Protein AF-A0A160VRX5-F1 (afdb_monomer_lite)

Organism: NCBI:txid54262

Foldseek 3Di:
DVLVVLVVVLVVLQVCLQPPQDPVSSLVSLLVSLVSVLVSCVVVVNNVVSVVSVVVSVVVSVVSVVVCVVPVDRDDDPCVVCVVCVVVVVVVVPDDDDPPVVVVVVLVVPPDDPDSVCCVCVPVVVVVVVVVVVVVVVVVVVVVVVVVVVPD

InterPro domains:
  IPR025383 MrpA C-terminal/MbhD [PF13244] (8-71)

Structure (mmCIF, N/CA/C/O backbone):
data_AF-A0A160VRX5-F1
#
_entry.id   AF-A0A160VRX5-F1
#
loop_
_atom_site.group_PDB
_atom_site.id
_atom_site.type_symbol
_atom_site.label_atom_id
_atom_site.label_alt_id
_atom_site.label_comp_id
_atom_site.label_asym_id
_atom_site.label_entity_id
_atom_site.label_seq_id
_atom_site.pdbx_PDB_ins_code
_atom_site.Cartn_x
_atom_site.Cartn_y
_atom_site.Cartn_z
_atom_site.occupancy
_atom_site.B_iso_or_equiv
_atom_site.auth_seq_id
_atom_site.auth_comp_id
_atom_site.auth_asym_id
_atom_site.auth_atom_id
_atom_site.pdbx_PDB_model_num
ATOM 1 N N . MET A 1 1 ? 20.242 -10.598 7.046 1.00 83.38 1 MET A N 1
ATOM 2 C CA . MET A 1 1 ? 20.110 -10.515 8.520 1.00 83.38 1 MET A CA 1
ATOM 3 C C . MET A 1 1 ? 19.277 -9.310 8.941 1.00 83.38 1 MET A C 1
ATOM 5 O O . MET A 1 1 ? 18.232 -9.527 9.536 1.00 83.38 1 MET A O 1
ATOM 9 N N . LEU A 1 2 ? 19.645 -8.076 8.562 1.00 91.00 2 LEU A N 1
ATOM 10 C CA . LEU A 1 2 ? 18.876 -6.869 8.918 1.00 91.00 2 LEU A CA 1
ATOM 11 C C . LEU A 1 2 ? 17.395 -6.918 8.489 1.00 91.00 2 LEU A C 1
ATOM 13 O O . LEU A 1 2 ? 16.525 -6.624 9.296 1.00 91.00 2 LEU A O 1
ATOM 17 N N . GLY A 1 3 ? 17.093 -7.369 7.265 1.00 92.25 3 GLY A N 1
ATOM 18 C CA . GLY A 1 3 ? 15.704 -7.464 6.784 1.00 92.25 3 GLY A CA 1
ATOM 19 C C . GLY A 1 3 ? 14.849 -8.467 7.558 1.00 92.25 3 GLY A C 1
ATOM 20 O O . GLY A 1 3 ? 13.684 -8.203 7.837 1.00 92.25 3 GLY A O 1
ATOM 21 N N . THR A 1 4 ? 15.439 -9.588 7.977 1.00 93.62 4 THR A N 1
ATOM 22 C CA . THR A 1 4 ? 14.767 -10.590 8.816 1.00 93.62 4 THR A CA 1
ATOM 23 C C . THR A 1 4 ? 14.473 -10.033 10.205 1.00 93.62 4 THR A C 1
ATOM 25 O O . THR A 1 4 ? 13.360 -10.178 10.695 1.00 93.62 4 THR A O 1
ATOM 28 N N . ILE A 1 5 ? 15.446 -9.343 10.811 1.00 95.00 5 ILE A N 1
ATOM 29 C CA . ILE A 1 5 ? 15.272 -8.679 12.111 1.00 95.00 5 ILE A CA 1
ATOM 30 C C . ILE A 1 5 ? 14.151 -7.643 12.016 1.00 95.00 5 ILE A C 1
ATOM 32 O O . ILE A 1 5 ? 13.233 -7.655 12.828 1.00 95.00 5 ILE A O 1
ATOM 36 N N . LEU A 1 6 ? 14.179 -6.797 10.986 1.00 95.56 6 LEU A N 1
ATOM 37 C CA . LEU A 1 6 ? 13.162 -5.775 10.770 1.00 95.56 6 LEU A CA 1
ATOM 38 C C . LEU A 1 6 ? 11.769 -6.382 10.552 1.00 95.56 6 LEU A C 1
ATOM 40 O O . LEU A 1 6 ? 10.792 -5.870 11.084 1.00 95.56 6 LEU A O 1
ATOM 44 N N . SER A 1 7 ? 11.680 -7.515 9.852 1.00 94.69 7 SER A N 1
ATOM 45 C CA . SER A 1 7 ? 10.419 -8.250 9.679 1.00 94.69 7 SER A CA 1
ATOM 46 C C . SER A 1 7 ? 9.866 -8.762 11.015 1.00 94.69 7 SER A C 1
ATOM 48 O O . SER A 1 7 ? 8.671 -8.639 11.270 1.00 94.69 7 SER A O 1
ATOM 50 N N . LEU A 1 8 ? 10.723 -9.285 11.899 1.00 96.00 8 LEU A N 1
ATOM 51 C CA . LEU A 1 8 ? 10.317 -9.700 13.248 1.00 96.00 8 LEU A CA 1
ATOM 52 C C . LEU A 1 8 ? 9.865 -8.507 14.101 1.00 96.00 8 LEU A C 1
ATOM 54 O O . LEU A 1 8 ? 8.873 -8.613 14.819 1.00 96.00 8 LEU A O 1
ATOM 58 N N . VAL A 1 9 ? 10.547 -7.362 13.987 1.00 96.69 9 VAL A N 1
ATOM 59 C CA . VAL A 1 9 ? 10.148 -6.112 14.654 1.00 96.69 9 VAL A CA 1
ATOM 60 C C . VAL A 1 9 ? 8.774 -5.649 14.168 1.00 96.69 9 VAL A C 1
ATOM 62 O O . VAL A 1 9 ? 7.927 -5.325 14.995 1.00 96.69 9 VAL A O 1
ATOM 65 N N . ILE A 1 10 ? 8.518 -5.675 12.855 1.00 97.44 10 ILE A N 1
ATOM 66 C CA . ILE A 1 10 ? 7.209 -5.337 12.273 1.00 97.44 10 ILE A CA 1
ATOM 67 C C . ILE A 1 10 ? 6.110 -6.233 12.852 1.00 97.44 10 ILE A C 1
ATOM 69 O O . ILE A 1 10 ? 5.075 -5.721 13.269 1.00 97.44 10 ILE A O 1
ATOM 73 N N . ILE A 1 11 ? 6.340 -7.549 12.931 1.00 95.75 11 ILE A N 1
ATOM 74 C CA . ILE A 1 11 ? 5.376 -8.492 13.520 1.00 95.75 11 ILE A CA 1
ATOM 75 C C . ILE A 1 11 ? 5.125 -8.155 14.996 1.00 95.75 11 ILE A C 1
ATOM 77 O O . ILE A 1 11 ? 3.974 -8.100 15.422 1.00 95.75 11 ILE A O 1
ATOM 81 N N . GLY A 1 12 ? 6.179 -7.886 15.771 1.00 96.56 12 GLY A N 1
ATOM 82 C CA . GLY A 1 12 ? 6.057 -7.501 17.179 1.00 96.56 12 GLY A CA 1
ATOM 83 C C . GLY A 1 12 ? 5.252 -6.214 17.375 1.00 96.56 12 GLY A C 1
ATOM 84 O O . GLY A 1 12 ? 4.325 -6.183 18.180 1.00 96.56 12 GLY A O 1
ATOM 85 N N . LEU A 1 13 ? 5.552 -5.171 16.598 1.00 97.31 13 LEU A N 1
ATOM 86 C CA . LEU A 1 13 ? 4.815 -3.908 16.635 1.00 97.31 13 LEU A CA 1
ATOM 87 C C . LEU A 1 13 ? 3.357 -4.090 16.194 1.00 97.31 13 LEU A C 1
ATOM 89 O O . LEU A 1 13 ? 2.465 -3.540 16.829 1.00 97.31 13 LEU A O 1
ATOM 93 N N . ALA A 1 14 ? 3.092 -4.901 15.167 1.00 95.12 14 ALA A N 1
ATOM 94 C CA . ALA A 1 14 ? 1.732 -5.201 14.720 1.00 95.12 14 ALA A CA 1
ATOM 95 C C . ALA A 1 14 ? 0.910 -5.921 15.804 1.00 95.12 14 ALA A C 1
ATOM 97 O O . ALA A 1 14 ? -0.264 -5.608 15.991 1.00 95.12 14 ALA A O 1
ATOM 98 N N . LEU A 1 15 ? 1.524 -6.833 16.567 1.00 93.00 15 LEU A N 1
ATOM 99 C CA . LEU A 1 15 ? 0.875 -7.447 17.729 1.00 93.00 15 LEU A CA 1
ATOM 100 C C . LEU A 1 15 ? 0.535 -6.401 18.794 1.00 93.00 15 LEU A C 1
ATOM 102 O O . LEU A 1 15 ? -0.568 -6.429 19.333 1.00 93.00 15 LEU A O 1
ATOM 106 N N . VAL A 1 16 ? 1.437 -5.453 19.065 1.00 94.06 16 VAL A N 1
ATOM 107 C CA . VAL A 1 16 ? 1.158 -4.347 19.994 1.00 94.06 16 VAL A CA 1
ATOM 108 C C . VAL A 1 16 ? -0.010 -3.497 19.490 1.00 94.06 16 VAL A C 1
ATOM 110 O O . VAL A 1 16 ? -0.923 -3.253 20.268 1.00 94.06 16 VAL A O 1
ATOM 113 N N . VAL A 1 17 ? -0.054 -3.127 18.203 1.00 93.38 17 VAL A N 1
ATOM 114 C CA . VAL A 1 17 ? -1.178 -2.368 17.610 1.00 93.38 17 VAL A CA 1
ATOM 115 C C . VAL A 1 17 ? -2.524 -3.055 17.855 1.00 93.38 17 VAL A C 1
ATOM 117 O O . VAL A 1 17 ? -3.505 -2.387 18.153 1.00 93.38 17 VAL A O 1
ATOM 120 N N . VAL A 1 18 ? -2.582 -4.384 17.738 1.00 89.12 18 VAL A N 1
ATOM 121 C CA . VAL A 1 18 ? -3.833 -5.146 17.892 1.00 89.12 18 VAL A CA 1
ATOM 122 C C . VAL A 1 18 ? -4.215 -5.361 19.359 1.00 89.12 18 VAL A C 1
ATOM 124 O O . VAL A 1 18 ? -5.398 -5.405 19.690 1.00 89.12 18 VAL A O 1
ATOM 127 N N . LEU A 1 19 ? -3.232 -5.547 20.242 1.00 88.56 19 LEU A N 1
ATOM 128 C CA . LEU A 1 19 ? -3.465 -5.895 21.647 1.00 88.56 19 LEU A CA 1
ATOM 129 C C . LEU A 1 19 ? -3.623 -4.671 22.556 1.00 88.56 19 LEU A C 1
ATOM 131 O O . LEU A 1 19 ? -4.155 -4.797 23.664 1.00 88.56 19 LEU A O 1
ATOM 135 N N . HIS A 1 20 ? -3.142 -3.504 22.129 1.00 89.31 20 HIS A N 1
ATOM 136 C CA . HIS A 1 20 ? -3.197 -2.295 22.935 1.00 89.31 20 HIS A CA 1
ATOM 137 C C . HIS A 1 20 ? -4.637 -1.767 23.026 1.00 89.31 20 HIS A C 1
ATOM 139 O O . HIS A 1 20 ? -5.374 -1.719 22.048 1.00 89.31 20 HIS A O 1
ATOM 145 N N . ARG A 1 21 ? -5.063 -1.387 24.236 1.00 84.62 21 ARG A N 1
ATOM 146 C CA . ARG A 1 21 ? -6.446 -0.935 24.493 1.00 84.62 21 ARG A CA 1
ATOM 147 C C . ARG A 1 21 ? -6.672 0.531 24.144 1.00 84.62 21 ARG A C 1
ATOM 149 O O . ARG A 1 21 ? -7.773 0.912 23.771 1.00 84.62 21 ARG A O 1
ATOM 156 N N . ASP A 1 22 ? -5.635 1.343 24.319 1.00 87.00 22 ASP A N 1
ATOM 157 C CA . ASP A 1 22 ? -5.647 2.756 23.947 1.00 87.00 22 ASP A CA 1
ATOM 158 C C . ASP A 1 22 ? -5.468 2.910 22.430 1.00 87.00 22 ASP A C 1
ATOM 160 O O . ASP A 1 22 ? -4.499 2.400 21.853 1.00 87.00 22 ASP A O 1
ATOM 164 N N . PHE A 1 23 ? -6.401 3.624 21.802 1.00 86.81 23 PHE A N 1
ATOM 165 C CA . PHE A 1 23 ? -6.389 3.912 20.375 1.00 86.81 23 PHE A CA 1
ATOM 166 C C . PHE A 1 23 ? -5.204 4.788 19.961 1.00 86.81 23 PHE A C 1
ATOM 168 O O . PHE A 1 23 ? -4.546 4.479 18.970 1.00 86.81 23 PHE A O 1
ATOM 175 N N . LEU A 1 24 ? -4.887 5.846 20.715 1.00 87.62 24 LEU A N 1
ATOM 176 C CA . LEU A 1 24 ? -3.793 6.759 20.373 1.00 87.62 24 LEU A CA 1
ATOM 177 C C . LEU A 1 24 ? -2.450 6.029 20.418 1.00 87.62 24 LEU A C 1
ATOM 179 O O . LEU A 1 24 ? -1.645 6.151 19.497 1.00 87.62 24 LEU A O 1
ATOM 183 N N . ALA A 1 25 ? -2.231 5.203 21.442 1.00 91.00 25 ALA A N 1
ATOM 184 C CA . ALA A 1 25 ? -1.035 4.367 21.527 1.00 91.00 25 ALA A CA 1
ATOM 185 C C . ALA A 1 25 ? -0.962 3.337 20.382 1.00 91.00 25 ALA A C 1
ATOM 187 O O . ALA A 1 25 ? 0.109 3.122 19.807 1.00 91.00 25 ALA A O 1
ATOM 188 N N . SER A 1 26 ? -2.099 2.740 20.006 1.00 92.62 26 SER A N 1
ATOM 189 C CA . SER A 1 26 ? -2.192 1.834 18.852 1.00 92.62 26 SER A CA 1
ATOM 190 C C . SER A 1 26 ? -1.847 2.554 17.548 1.00 92.62 26 SER A C 1
ATOM 192 O O . SER A 1 26 ? -1.096 2.026 16.731 1.00 92.62 26 SER A O 1
ATOM 194 N N . LEU A 1 27 ? -2.323 3.787 17.376 1.00 92.50 27 LEU A N 1
ATOM 195 C CA . LEU A 1 27 ? -2.075 4.608 16.197 1.00 92.50 27 LEU A CA 1
ATOM 196 C C . LEU A 1 27 ? -0.607 5.051 16.091 1.00 92.50 27 LEU A C 1
ATOM 198 O O . LEU A 1 27 ? -0.013 4.963 15.017 1.00 92.50 27 LEU A O 1
ATOM 202 N N . ILE A 1 28 ? 0.012 5.464 17.202 1.00 92.94 28 ILE A N 1
ATOM 203 C CA . ILE A 1 28 ? 1.449 5.786 17.247 1.00 92.94 28 ILE A CA 1
ATOM 204 C C . ILE A 1 28 ? 2.271 4.546 16.877 1.00 92.94 28 ILE A C 1
ATOM 206 O O . ILE A 1 28 ? 3.185 4.620 16.054 1.00 92.94 28 ILE A O 1
ATOM 210 N N . THR A 1 29 ? 1.913 3.387 17.433 1.00 95.94 29 THR A N 1
ATOM 211 C CA . THR A 1 29 ? 2.592 2.121 17.131 1.00 95.94 29 THR A CA 1
ATOM 212 C C . THR A 1 29 ? 2.383 1.714 15.669 1.00 95.94 29 THR A C 1
ATOM 214 O O . THR A 1 29 ? 3.321 1.244 15.028 1.00 95.94 29 THR A O 1
ATOM 217 N N . TYR A 1 30 ? 1.204 1.963 15.093 1.00 95.56 30 TYR A N 1
ATOM 218 C CA . TYR A 1 30 ? 0.938 1.757 13.668 1.00 95.56 30 TYR A CA 1
ATOM 219 C C . TYR A 1 30 ? 1.827 2.648 12.785 1.00 95.56 30 TYR A C 1
ATOM 221 O O . TYR A 1 30 ? 2.361 2.184 11.777 1.00 95.56 30 TYR A O 1
ATOM 229 N N . GLY A 1 31 ? 2.084 3.892 13.199 1.00 95.44 31 GLY A N 1
ATOM 230 C CA . GLY A 1 31 ? 3.079 4.754 12.558 1.00 95.44 31 GLY A CA 1
ATOM 231 C C . GLY A 1 31 ? 4.483 4.134 12.549 1.00 95.44 31 GLY A C 1
ATOM 232 O O . GLY A 1 31 ? 5.162 4.155 11.521 1.00 95.44 31 GLY A O 1
ATOM 233 N N . LEU A 1 32 ? 4.897 3.503 13.655 1.00 96.44 32 LEU A N 1
ATOM 234 C CA . LEU A 1 32 ? 6.172 2.777 13.734 1.00 96.44 32 LEU A CA 1
ATOM 235 C C . LEU A 1 32 ? 6.195 1.527 12.842 1.00 96.44 32 LEU A C 1
ATOM 237 O O . LEU A 1 32 ? 7.217 1.259 12.210 1.00 96.44 32 LEU A O 1
ATOM 241 N N . VAL A 1 33 ? 5.082 0.790 12.746 1.00 97.50 33 VAL A N 1
ATOM 242 C CA . VAL A 1 33 ? 4.927 -0.329 11.795 1.00 97.50 33 VAL A CA 1
ATOM 243 C C . VAL A 1 33 ? 5.134 0.163 10.363 1.00 97.50 33 VAL A C 1
ATOM 245 O O . VAL A 1 33 ? 5.917 -0.429 9.621 1.00 97.50 33 VAL A O 1
ATOM 248 N N . SER A 1 34 ? 4.479 1.266 9.989 1.00 96.69 34 SER A N 1
ATOM 249 C CA . SER A 1 34 ? 4.600 1.870 8.659 1.00 96.69 34 SER A CA 1
ATOM 250 C C . SER A 1 34 ? 6.041 2.297 8.362 1.00 96.69 34 SER A C 1
ATOM 252 O O . SER A 1 34 ? 6.595 1.938 7.322 1.00 96.69 34 SER A O 1
ATOM 254 N N . LEU A 1 35 ? 6.706 2.966 9.312 1.00 96.06 35 LEU A N 1
ATOM 255 C CA . LEU A 1 35 ? 8.112 3.358 9.181 1.00 96.06 35 LEU A CA 1
ATOM 256 C C . LEU A 1 35 ? 9.036 2.146 8.999 1.00 96.06 35 LEU A C 1
ATOM 258 O O . LEU A 1 35 ? 9.881 2.134 8.103 1.00 96.06 35 LEU A O 1
ATOM 262 N N . ALA A 1 36 ? 8.870 1.111 9.823 1.00 97.06 36 ALA A N 1
ATOM 263 C CA . ALA A 1 36 ? 9.655 -0.113 9.718 1.00 97.06 36 ALA A CA 1
ATOM 264 C C . ALA A 1 36 ? 9.420 -0.821 8.371 1.00 97.06 36 ALA A C 1
ATOM 266 O O . ALA A 1 36 ? 10.367 -1.322 7.763 1.00 97.06 36 ALA A O 1
ATOM 267 N N . PHE A 1 37 ? 8.187 -0.810 7.863 1.00 97.31 37 PHE A N 1
ATOM 268 C CA . PHE A 1 37 ? 7.857 -1.339 6.542 1.00 97.31 37 PHE A CA 1
ATOM 269 C C . PHE A 1 37 ? 8.536 -0.554 5.408 1.00 97.31 37 PHE A C 1
ATOM 271 O O . PHE A 1 37 ? 9.113 -1.160 4.508 1.00 97.31 37 PHE A O 1
ATOM 278 N N . ILE A 1 38 ? 8.569 0.779 5.480 1.00 97.81 38 ILE A N 1
ATOM 279 C CA . ILE A 1 38 ? 9.292 1.629 4.517 1.00 97.81 38 ILE A CA 1
ATOM 280 C C . ILE A 1 38 ? 10.790 1.296 4.512 1.00 97.81 38 ILE A C 1
ATOM 282 O O . ILE A 1 38 ? 11.383 1.116 3.447 1.00 97.81 38 ILE A O 1
ATOM 286 N N . LEU A 1 39 ? 11.405 1.148 5.690 1.00 97.31 39 LEU A N 1
ATOM 287 C CA . LEU A 1 39 ? 12.810 0.744 5.805 1.00 97.31 39 LEU A CA 1
ATOM 288 C C . LEU A 1 39 ? 13.061 -0.646 5.199 1.00 97.31 39 LEU A C 1
ATOM 290 O O . LEU A 1 39 ? 14.092 -0.864 4.560 1.00 97.31 39 LEU A O 1
ATOM 294 N N . LEU A 1 40 ? 12.112 -1.576 5.351 1.00 97.50 40 LEU A N 1
ATOM 295 C CA . LEU A 1 40 ? 12.189 -2.900 4.739 1.00 97.50 40 LEU A CA 1
ATOM 296 C C . LEU A 1 40 ? 12.142 -2.804 3.208 1.00 97.50 40 LEU A C 1
ATOM 298 O O . LEU A 1 40 ? 12.958 -3.437 2.543 1.00 97.50 40 LEU A O 1
ATOM 302 N N . LEU A 1 41 ? 11.252 -1.982 2.646 1.00 97.44 41 LEU A N 1
ATOM 303 C CA . LEU A 1 41 ? 11.160 -1.759 1.199 1.00 97.44 41 LEU A CA 1
ATOM 304 C C . LEU A 1 41 ? 12.447 -1.157 0.620 1.00 97.44 41 LEU A C 1
ATOM 306 O O . LEU A 1 41 ? 12.921 -1.603 -0.427 1.00 97.44 41 LEU A O 1
ATOM 310 N N . LEU A 1 42 ? 13.058 -0.197 1.318 1.00 96.88 42 LEU A N 1
ATOM 311 C CA . LEU A 1 42 ? 14.347 0.369 0.914 1.00 96.88 42 LEU A CA 1
ATOM 312 C C . LEU A 1 42 ? 15.461 -0.684 0.942 1.00 96.88 42 LEU A C 1
ATOM 314 O O . LEU A 1 42 ? 16.263 -0.756 0.009 1.00 96.88 42 LEU A O 1
ATOM 318 N N . LEU A 1 43 ? 15.478 -1.556 1.955 1.00 97.00 43 LEU A N 1
ATOM 319 C CA . LEU A 1 43 ? 16.428 -2.668 2.021 1.00 97.00 43 LEU A CA 1
ATOM 320 C C . LEU A 1 43 ? 16.220 -3.682 0.883 1.00 97.00 43 LEU A C 1
ATOM 322 O O . LEU A 1 43 ? 17.185 -4.253 0.376 1.00 97.00 43 LEU A O 1
ATOM 326 N N . LEU A 1 44 ? 14.970 -3.872 0.455 1.00 95.75 44 LEU A N 1
ATOM 327 C CA . LEU A 1 44 ? 14.593 -4.695 -0.696 1.00 95.75 44 LEU A CA 1
ATOM 328 C C . LEU A 1 44 ? 14.826 -4.000 -2.049 1.00 95.75 44 LEU A C 1
ATOM 330 O O . LEU A 1 44 ? 14.493 -4.574 -3.083 1.00 95.75 44 LEU A O 1
ATOM 334 N N . LYS A 1 45 ? 15.431 -2.802 -2.065 1.00 95.69 45 LYS A N 1
ATOM 335 C CA . LYS A 1 45 ? 15.692 -2.001 -3.274 1.00 95.69 45 LYS A CA 1
ATOM 336 C C . LYS A 1 45 ? 14.417 -1.632 -4.043 1.00 95.69 45 LYS A C 1
ATOM 338 O O . LYS A 1 45 ? 14.434 -1.561 -5.268 1.00 95.69 45 LYS A O 1
ATOM 343 N N . ALA A 1 46 ? 13.330 -1.358 -3.324 1.00 96.62 46 ALA A N 1
ATOM 344 C CA . ALA A 1 46 ? 12.054 -0.917 -3.885 1.00 96.62 46 ALA A CA 1
ATOM 345 C C . ALA A 1 46 ? 11.740 0.548 -3.498 1.00 96.62 46 ALA A C 1
ATOM 347 O O . ALA A 1 46 ? 10.810 0.791 -2.726 1.00 96.62 46 ALA A O 1
ATOM 348 N N . PRO A 1 47 ? 12.510 1.542 -3.992 1.00 96.75 47 PRO A N 1
ATOM 349 C CA . PRO A 1 47 ? 12.366 2.942 -3.582 1.00 96.75 47 PRO A CA 1
ATOM 350 C C . PRO A 1 47 ? 11.040 3.577 -4.023 1.00 96.75 47 PRO A C 1
ATOM 352 O O . PRO A 1 47 ? 10.444 4.315 -3.243 1.00 96.75 47 PRO A O 1
ATOM 355 N N . ASP A 1 48 ? 10.542 3.263 -5.223 1.00 96.62 48 ASP A N 1
ATOM 356 C CA . ASP A 1 48 ? 9.268 3.807 -5.718 1.00 96.62 48 ASP A CA 1
ATOM 357 C C . ASP A 1 48 ? 8.087 3.332 -4.853 1.00 96.62 48 ASP A C 1
ATOM 359 O O . ASP A 1 48 ? 7.225 4.116 -4.451 1.00 96.62 48 ASP A O 1
ATOM 363 N N . VAL A 1 49 ? 8.101 2.048 -4.476 1.00 96.62 49 VAL A N 1
ATOM 364 C CA . VAL A 1 49 ? 7.104 1.465 -3.567 1.00 96.62 49 VAL A CA 1
ATOM 365 C C . VAL A 1 49 ? 7.232 2.081 -2.173 1.00 96.62 49 VAL A C 1
ATOM 367 O O . VAL A 1 49 ? 6.222 2.441 -1.573 1.00 96.62 49 VAL A O 1
ATOM 370 N N . ALA A 1 50 ? 8.453 2.285 -1.671 1.00 97.94 50 ALA A N 1
ATOM 371 C CA . ALA A 1 50 ? 8.680 2.943 -0.386 1.00 97.94 50 ALA A CA 1
ATOM 372 C C . ALA A 1 50 ? 8.115 4.375 -0.352 1.00 97.94 50 ALA A C 1
ATOM 374 O O . ALA A 1 50 ? 7.460 4.747 0.621 1.00 97.94 50 ALA A O 1
ATOM 375 N N . LEU A 1 51 ? 8.299 5.155 -1.425 1.00 96.50 51 LEU A N 1
ATOM 376 C CA . LEU A 1 51 ? 7.750 6.509 -1.534 1.00 96.50 51 LEU A CA 1
ATOM 377 C C . LEU A 1 51 ? 6.215 6.502 -1.492 1.00 96.50 51 LEU A C 1
ATOM 379 O O . LEU A 1 51 ? 5.618 7.273 -0.741 1.00 96.50 51 LEU A O 1
ATOM 383 N N . SER A 1 52 ? 5.573 5.597 -2.238 1.00 95.19 52 SER A N 1
ATOM 384 C CA . SER A 1 52 ? 4.112 5.449 -2.183 1.00 95.19 52 SER A CA 1
ATOM 385 C C . SER A 1 52 ? 3.617 5.025 -0.793 1.00 95.19 52 SER A C 1
ATOM 387 O O . SER A 1 52 ? 2.625 5.568 -0.307 1.00 95.19 52 SER A O 1
ATOM 389 N N . ALA A 1 53 ? 4.337 4.130 -0.105 1.00 96.88 53 ALA A N 1
ATOM 390 C CA . ALA A 1 53 ? 3.983 3.667 1.235 1.00 96.88 53 ALA A CA 1
ATOM 391 C C . ALA A 1 53 ? 4.045 4.796 2.279 1.00 96.88 53 ALA A C 1
ATOM 393 O O . ALA A 1 53 ? 3.189 4.847 3.160 1.00 96.88 53 ALA A O 1
ATOM 394 N N . ILE A 1 54 ? 4.994 5.734 2.150 1.00 97.19 54 ILE A N 1
ATOM 395 C CA . ILE A 1 54 ? 5.053 6.946 2.987 1.00 97.19 54 ILE A CA 1
ATOM 396 C C . ILE A 1 54 ? 3.769 7.768 2.833 1.00 97.19 54 ILE A C 1
ATOM 398 O O . ILE A 1 54 ? 3.129 8.109 3.828 1.00 97.19 54 ILE A O 1
ATOM 402 N N . VAL A 1 55 ? 3.375 8.065 1.590 1.00 96.00 55 VAL A N 1
ATOM 403 C CA . VAL A 1 55 ? 2.198 8.900 1.302 1.00 96.00 55 VAL A CA 1
ATOM 404 C C . VAL A 1 55 ? 0.914 8.221 1.780 1.00 96.00 55 VAL A C 1
ATOM 406 O O . VAL A 1 55 ? 0.117 8.835 2.491 1.00 96.00 55 VAL A O 1
ATOM 409 N N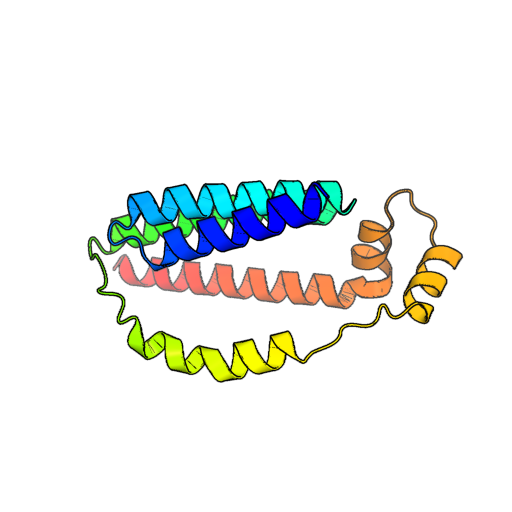 . VAL A 1 56 ? 0.731 6.941 1.443 1.00 94.62 56 VAL A N 1
ATOM 410 C CA . VAL A 1 56 ? -0.448 6.164 1.854 1.00 94.62 56 VAL A CA 1
ATOM 411 C C . VAL A 1 56 ? -0.506 6.027 3.374 1.00 94.62 56 VAL A C 1
ATOM 413 O O . VAL A 1 56 ? -1.563 6.236 3.965 1.00 94.62 56 VAL A O 1
ATOM 416 N N . GLY A 1 57 ? 0.622 5.738 4.026 1.00 94.25 57 GLY A N 1
ATOM 417 C CA . GLY A 1 57 ? 0.701 5.623 5.480 1.00 94.25 57 GLY A CA 1
ATOM 418 C C . GLY A 1 57 ? 0.291 6.912 6.194 1.00 94.25 57 GLY A C 1
ATOM 419 O O . GLY A 1 57 ? -0.490 6.859 7.147 1.00 94.25 57 GLY A O 1
ATOM 420 N N . ALA A 1 58 ? 0.753 8.069 5.709 1.00 93.44 58 ALA A N 1
ATOM 421 C CA . ALA A 1 58 ? 0.372 9.370 6.256 1.00 93.44 58 ALA A CA 1
ATOM 422 C C . ALA A 1 58 ? -1.126 9.663 6.063 1.00 93.44 58 ALA A C 1
ATOM 424 O O . ALA A 1 58 ? -1.795 10.073 7.012 1.00 93.44 58 ALA A O 1
ATOM 425 N N . LEU A 1 59 ? -1.669 9.393 4.870 1.00 93.94 59 LEU A N 1
ATOM 426 C CA . LEU A 1 59 ? -3.085 9.606 4.559 1.00 93.94 59 LEU A CA 1
ATOM 427 C C . LEU A 1 59 ? -3.999 8.728 5.422 1.00 93.94 59 LEU A C 1
ATOM 429 O O . LEU A 1 59 ? -4.960 9.224 6.006 1.00 93.94 59 LEU A O 1
ATOM 433 N N . VAL A 1 60 ? -3.680 7.437 5.546 1.00 93.88 60 VAL A N 1
ATOM 434 C CA . VAL A 1 60 ? -4.449 6.489 6.367 1.00 93.88 60 VAL A CA 1
ATOM 435 C C . VAL A 1 60 ? -4.388 6.870 7.846 1.00 93.88 60 VAL A C 1
ATOM 437 O O . VAL A 1 60 ? -5.413 6.861 8.521 1.00 93.88 60 VAL A O 1
ATOM 440 N N . THR A 1 61 ? -3.215 7.263 8.347 1.00 93.12 61 THR A N 1
ATOM 441 C CA . THR A 1 61 ? -3.066 7.723 9.737 1.00 93.12 61 THR A CA 1
ATOM 442 C C . THR A 1 61 ? -3.908 8.973 9.993 1.00 93.12 61 THR A C 1
ATOM 444 O O . THR A 1 61 ? -4.643 9.019 10.974 1.00 93.12 61 THR A O 1
ATOM 447 N N . GLY A 1 62 ? -3.873 9.957 9.088 1.00 92.50 62 GLY A N 1
ATOM 448 C CA . GLY A 1 62 ? -4.711 11.155 9.185 1.00 92.50 62 GLY A CA 1
ATOM 449 C C . GLY A 1 62 ? -6.209 10.840 9.153 1.00 92.50 62 GLY A C 1
ATOM 450 O O . GLY A 1 62 ? -6.970 11.402 9.939 1.00 92.50 62 GLY A O 1
ATOM 451 N N . LEU A 1 63 ? -6.632 9.892 8.309 1.00 91.19 63 LEU A N 1
ATOM 452 C CA . LEU A 1 63 ? -8.022 9.437 8.255 1.00 91.19 63 LEU A CA 1
ATOM 453 C C . LEU A 1 63 ? -8.456 8.767 9.565 1.00 91.19 63 LEU A C 1
ATOM 455 O O . LEU A 1 63 ? -9.569 9.004 10.028 1.00 91.19 63 LEU A O 1
ATOM 459 N N . PHE A 1 64 ? -7.583 7.970 10.186 1.00 90.25 64 PHE A N 1
ATOM 460 C CA . PHE A 1 64 ? -7.855 7.367 11.491 1.00 90.25 64 PHE A CA 1
ATOM 461 C C . PHE A 1 64 ? -7.991 8.410 12.602 1.00 90.25 64 PHE A C 1
ATOM 463 O O . PHE A 1 64 ? -8.897 8.282 13.421 1.00 90.25 64 PHE A O 1
ATOM 470 N N . ILE A 1 65 ? -7.150 9.451 12.613 1.00 90.50 65 ILE A N 1
ATOM 471 C CA . ILE A 1 65 ? -7.282 10.573 13.561 1.00 90.50 65 ILE A CA 1
ATOM 472 C C . ILE A 1 65 ? -8.631 11.261 13.362 1.00 90.50 65 ILE A C 1
ATOM 474 O O . ILE A 1 65 ? -9.393 11.399 14.313 1.00 90.50 65 ILE A O 1
ATOM 478 N N . PHE A 1 66 ? -8.956 11.622 12.118 1.00 88.56 66 PHE A N 1
ATOM 479 C CA . PHE A 1 66 ? -10.220 12.273 11.782 1.00 88.56 66 PHE A CA 1
ATOM 480 C C . PHE A 1 66 ? -11.437 11.436 12.207 1.00 88.56 66 PHE A C 1
ATOM 482 O O . PHE A 1 66 ? -12.378 11.958 12.806 1.00 88.56 66 PHE A O 1
ATOM 489 N N . ALA A 1 67 ? -11.422 10.131 11.928 1.00 87.25 67 ALA A N 1
ATOM 490 C CA . ALA A 1 67 ? -12.502 9.225 12.307 1.00 87.25 67 ALA A CA 1
ATOM 491 C C . ALA A 1 67 ? -12.624 9.074 13.831 1.00 87.25 67 ALA A C 1
ATOM 493 O O . ALA A 1 67 ? -13.736 9.044 14.361 1.00 87.25 67 ALA A O 1
ATOM 494 N N . TYR A 1 68 ? -11.496 9.008 14.541 1.00 86.50 68 TYR A N 1
ATOM 495 C CA . TYR A 1 68 ? -11.474 8.923 15.998 1.00 86.50 68 TYR A CA 1
ATOM 496 C C . TYR A 1 68 ? -12.027 10.191 16.653 1.00 86.50 68 TYR A C 1
ATOM 498 O O . TYR A 1 68 ? -12.901 10.097 17.511 1.00 86.50 68 TYR A O 1
ATOM 506 N N . GLU A 1 69 ? -11.599 11.372 16.201 1.00 87.00 69 GLU A N 1
ATOM 507 C CA . GLU A 1 69 ? -12.142 12.651 16.680 1.00 87.00 69 GLU A CA 1
ATOM 508 C C . GLU A 1 69 ? -13.639 12.794 16.380 1.00 87.00 69 GLU A C 1
ATOM 510 O O . GLU A 1 69 ? -14.383 13.327 17.199 1.00 87.00 69 GLU A O 1
ATOM 515 N N . SER A 1 70 ? -14.095 12.286 15.231 1.00 85.00 70 SER A N 1
ATOM 516 C CA . SER A 1 70 ? -15.502 12.381 14.818 1.00 85.00 70 SER A CA 1
ATOM 517 C C . SER A 1 70 ? -16.433 11.432 15.578 1.00 85.00 70 SER A C 1
ATOM 519 O O . SER A 1 70 ? -17.628 11.701 15.668 1.00 85.00 70 SER A O 1
ATOM 521 N N . THR A 1 71 ? -15.922 10.308 16.090 1.00 84.06 71 THR A N 1
ATOM 522 C CA . THR A 1 71 ? -16.737 9.288 16.774 1.00 84.06 71 THR A CA 1
ATOM 523 C C . THR A 1 71 ? -16.632 9.375 18.290 1.00 84.06 71 THR A C 1
ATOM 525 O O . THR A 1 71 ? -17.615 9.110 18.974 1.00 84.06 71 THR A O 1
ATOM 528 N N . GLY A 1 72 ? -15.465 9.735 18.836 1.00 71.69 72 GLY A N 1
ATOM 529 C CA . GLY A 1 72 ? -15.225 9.798 20.282 1.00 71.69 72 GLY A CA 1
ATOM 530 C C . GLY A 1 72 ? -15.375 8.456 21.014 1.00 71.69 72 GLY A C 1
ATOM 531 O O . GLY A 1 72 ? -15.291 8.414 22.242 1.00 71.69 72 GLY A O 1
ATOM 532 N N . GLU A 1 73 ? -15.591 7.355 20.290 1.00 65.88 73 GLU A N 1
ATOM 533 C CA . GLU A 1 73 ? -15.838 6.034 20.855 1.00 65.88 73 GLU A CA 1
ATOM 534 C C . GLU A 1 73 ? -14.590 5.153 20.773 1.00 65.88 73 GLU A C 1
ATOM 536 O O . GLU A 1 73 ? -14.012 4.921 19.710 1.00 65.88 73 GLU A O 1
ATOM 541 N N . SER A 1 74 ? -14.207 4.580 21.914 1.00 63.97 74 SER A N 1
ATOM 542 C CA . SER A 1 74 ? -13.271 3.458 21.952 1.00 63.97 74 SER A CA 1
ATOM 543 C C . SER A 1 74 ? -14.049 2.166 21.709 1.00 63.97 74 SER A C 1
ATOM 545 O O . SER A 1 74 ? -14.614 1.559 22.621 1.00 63.97 74 SER A O 1
ATOM 547 N N . GLY A 1 75 ? -14.125 1.750 20.444 1.00 64.38 75 GLY A N 1
ATOM 548 C CA . GLY A 1 75 ? -14.721 0.466 20.087 1.00 64.38 75 GLY A CA 1
ATOM 549 C C . GLY A 1 75 ? -14.057 -0.676 20.865 1.00 64.38 75 GLY A C 1
ATOM 550 O O . GLY A 1 75 ? -12.832 -0.800 20.893 1.00 64.38 75 GLY A O 1
ATOM 551 N N . LYS A 1 76 ? -14.853 -1.534 21.512 1.00 68.94 76 LYS A N 1
ATOM 552 C CA . LYS A 1 76 ? -14.330 -2.746 22.157 1.00 68.94 76 LYS A CA 1
ATOM 553 C C . LYS A 1 76 ? -13.967 -3.765 21.077 1.00 68.94 76 LYS A C 1
ATOM 555 O O . LYS A 1 76 ? -14.846 -4.316 20.421 1.00 68.94 76 LYS A O 1
ATOM 560 N N . VAL A 1 77 ? -12.674 -4.034 20.907 1.00 70.62 77 VAL A N 1
ATOM 561 C CA . VAL A 1 77 ? -12.194 -5.072 19.986 1.00 70.62 77 VAL A CA 1
ATOM 562 C C . VAL A 1 77 ? -12.460 -6.451 20.595 1.00 70.62 77 VAL A C 1
ATOM 564 O O . VAL A 1 77 ? -11.834 -6.855 21.575 1.00 70.62 77 VAL A O 1
ATOM 567 N N . GLU A 1 78 ? -13.393 -7.200 20.014 1.00 81.56 78 GLU A N 1
ATOM 568 C CA . GLU A 1 78 ? -13.640 -8.595 20.386 1.00 81.56 78 GLU A CA 1
ATOM 569 C C . GLU A 1 78 ? -12.603 -9.517 19.730 1.00 81.56 78 GLU A C 1
ATOM 571 O O . GLU A 1 78 ? -12.808 -10.034 18.631 1.00 81.56 78 GLU A O 1
ATOM 576 N N . LEU A 1 79 ? -11.486 -9.750 20.424 1.00 78.62 79 LEU A N 1
ATOM 577 C CA . LEU A 1 79 ? -10.345 -10.523 19.914 1.00 78.62 79 LEU A CA 1
ATOM 578 C C . LEU A 1 79 ? -10.720 -11.917 19.374 1.00 78.62 79 LEU A C 1
ATOM 580 O O . LEU A 1 79 ? -10.120 -12.386 18.409 1.00 78.62 79 LEU A O 1
ATOM 584 N N . TRP A 1 80 ? -11.736 -12.569 19.955 1.00 84.81 80 TRP A N 1
ATOM 585 C CA . TRP A 1 80 ? -12.212 -13.887 19.512 1.00 84.81 80 TRP A CA 1
ATOM 586 C C . TRP A 1 80 ? -12.717 -13.883 18.060 1.00 84.81 80 TRP A C 1
ATOM 588 O O . TRP A 1 80 ? -12.521 -14.863 17.343 1.00 84.81 80 TRP A O 1
ATOM 598 N N . LYS A 1 81 ? -13.280 -12.765 17.571 1.00 86.50 81 LYS A N 1
ATOM 599 C CA . LYS A 1 81 ? -13.672 -12.622 16.155 1.00 86.50 81 LYS A CA 1
ATOM 600 C C . LYS A 1 81 ? -12.464 -12.703 15.209 1.00 86.50 81 LYS A C 1
ATOM 602 O O . LYS A 1 81 ? -12.629 -13.049 14.044 1.00 86.50 81 LYS A O 1
ATOM 607 N N . GLY A 1 82 ? -11.244 -12.489 15.706 1.00 82.88 82 GLY A N 1
ATOM 608 C CA . GLY A 1 82 ? -10.008 -12.702 14.950 1.00 82.88 82 GLY A CA 1
ATOM 609 C C . GLY A 1 82 ? -9.803 -14.148 14.480 1.00 82.88 82 GLY A C 1
ATOM 610 O O . GLY A 1 82 ? -9.070 -14.375 13.521 1.00 82.88 82 GLY A O 1
ATOM 611 N N . ILE A 1 83 ? -10.494 -15.129 15.075 1.00 88.38 83 ILE A N 1
ATOM 612 C CA . ILE A 1 83 ? -10.426 -16.539 14.655 1.00 88.38 83 ILE A CA 1
ATOM 613 C C . ILE A 1 83 ? -10.885 -16.739 13.209 1.00 88.38 83 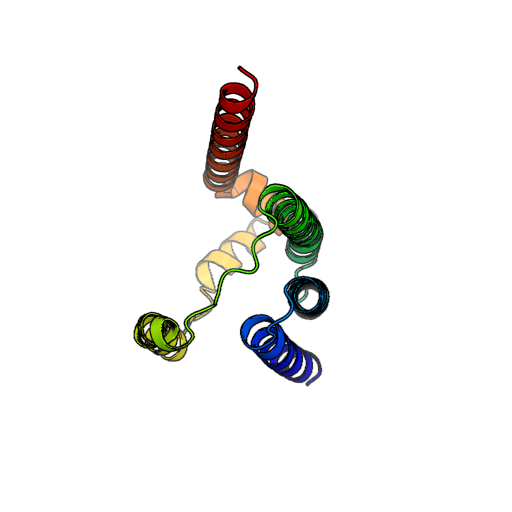ILE A C 1
ATOM 615 O O . ILE A 1 83 ? -10.348 -17.603 12.515 1.00 88.38 83 ILE A O 1
ATOM 619 N N . PHE A 1 84 ? -11.793 -15.897 12.707 1.00 89.94 84 PHE A N 1
ATOM 620 C CA . PHE A 1 84 ? -12.222 -15.938 11.306 1.00 89.94 84 PHE A CA 1
ATOM 621 C C . PHE A 1 84 ? -11.092 -15.622 10.312 1.00 89.94 84 PHE A C 1
ATOM 623 O O . PHE A 1 84 ? -11.204 -15.970 9.139 1.00 89.94 84 PHE A O 1
ATOM 630 N N . LEU A 1 85 ? -9.983 -15.026 10.766 1.00 88.50 85 LEU A N 1
ATOM 631 C CA . LEU A 1 85 ? -8.801 -14.767 9.940 1.00 88.50 85 LEU A CA 1
ATOM 632 C C . LEU A 1 85 ? -7.814 -15.946 9.913 1.00 88.50 85 LEU A C 1
ATOM 634 O O . LEU A 1 85 ? -6.933 -15.971 9.055 1.00 88.50 85 LEU A O 1
ATOM 638 N N . LEU A 1 86 ? -7.951 -16.947 10.795 1.00 90.69 86 LEU A N 1
ATOM 639 C CA . LEU A 1 86 ? -7.036 -18.097 10.844 1.00 90.69 86 LEU A CA 1
ATOM 640 C C . LEU A 1 86 ? -7.006 -18.925 9.547 1.00 90.69 86 LEU A C 1
ATOM 642 O O . LEU A 1 86 ? -5.905 -19.297 9.137 1.00 90.69 86 LEU A O 1
ATOM 646 N N . PRO A 1 87 ? -8.133 -19.194 8.851 1.00 92.56 87 PRO A N 1
ATOM 647 C CA . PRO A 1 87 ? -8.098 -19.879 7.559 1.00 92.56 87 PRO A CA 1
ATOM 648 C C . PRO A 1 87 ? -7.320 -19.090 6.502 1.00 92.56 87 PRO A C 1
ATOM 650 O O . PRO A 1 87 ? -6.545 -19.669 5.742 1.00 92.56 87 PRO A O 1
ATOM 653 N N . LEU A 1 88 ? -7.485 -17.764 6.489 1.00 91.25 88 LEU A N 1
ATOM 654 C CA . LEU A 1 88 ? -6.769 -16.880 5.574 1.00 91.25 88 LEU A CA 1
ATOM 655 C C . LEU A 1 88 ? -5.267 -16.862 5.889 1.00 91.25 88 LEU A C 1
ATOM 657 O O . LEU A 1 88 ? -4.448 -17.005 4.985 1.00 91.25 88 LEU A O 1
ATOM 661 N N . LEU A 1 89 ? -4.895 -16.769 7.169 1.00 89.81 89 LEU A N 1
ATOM 662 C CA . LEU A 1 89 ? -3.502 -16.874 7.606 1.00 89.81 89 LEU A CA 1
ATOM 663 C C . LEU A 1 89 ? -2.892 -18.228 7.212 1.00 89.81 89 LEU A C 1
ATOM 665 O O . LEU A 1 89 ? -1.788 -18.275 6.676 1.00 89.81 89 LEU A O 1
ATOM 669 N N . ALA A 1 90 ? -3.615 -19.330 7.425 1.00 92.50 90 ALA A N 1
ATOM 670 C CA . ALA A 1 90 ? -3.166 -20.665 7.042 1.00 92.50 90 ALA A CA 1
ATOM 671 C C . ALA A 1 90 ? -2.975 -20.802 5.523 1.00 92.50 90 ALA A C 1
ATOM 673 O O . ALA A 1 90 ? -2.022 -21.451 5.086 1.00 92.50 90 ALA A O 1
ATOM 674 N N . LEU A 1 91 ? -3.843 -20.172 4.721 1.00 92.69 91 LEU A N 1
ATOM 675 C CA . LEU A 1 91 ? -3.684 -20.093 3.270 1.00 92.69 91 LEU A CA 1
ATOM 676 C C . LEU A 1 91 ? -2.399 -19.341 2.905 1.00 92.69 91 LEU A C 1
ATOM 678 O O . LEU A 1 91 ? -1.592 -19.870 2.145 1.00 92.69 91 LEU A O 1
ATOM 682 N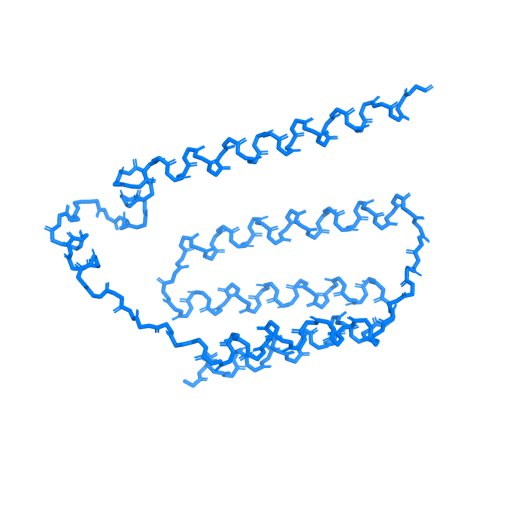 N . PHE A 1 92 ? -2.170 -18.162 3.488 1.00 89.25 92 PHE A N 1
ATOM 683 C CA . PHE A 1 92 ? -0.961 -17.372 3.239 1.00 89.25 92 PHE A CA 1
ATOM 684 C C . PHE A 1 92 ? 0.323 -18.114 3.620 1.00 89.25 92 PHE A C 1
ATOM 686 O O . PHE A 1 92 ? 1.278 -18.097 2.852 1.00 89.25 92 PHE A O 1
ATOM 693 N N . LEU A 1 93 ? 0.341 -18.819 4.755 1.00 90.06 93 LEU A N 1
ATOM 694 C CA . LEU A 1 93 ? 1.507 -19.597 5.194 1.00 90.06 93 LEU A CA 1
ATOM 695 C C . LEU A 1 93 ? 1.825 -20.785 4.270 1.00 90.06 93 LEU A C 1
ATOM 697 O O . LEU A 1 93 ? 2.966 -21.240 4.222 1.00 90.06 93 LEU A O 1
ATOM 701 N N . ARG A 1 94 ? 0.827 -21.304 3.545 1.00 91.69 94 ARG A N 1
ATOM 702 C CA . ARG A 1 94 ? 1.004 -22.384 2.560 1.00 91.69 94 ARG A CA 1
ATOM 703 C C . ARG A 1 94 ? 1.298 -21.866 1.158 1.00 91.69 94 ARG A C 1
ATOM 705 O O . ARG A 1 94 ? 1.852 -22.608 0.346 1.00 91.69 94 ARG A O 1
ATOM 712 N N . TYR A 1 95 ? 0.909 -20.630 0.862 1.00 90.56 95 TYR A N 1
ATOM 713 C CA . TYR A 1 95 ? 1.061 -20.049 -0.459 1.00 90.56 95 TYR A CA 1
ATOM 714 C C . TYR A 1 95 ? 2.529 -19.718 -0.725 1.00 90.56 95 TYR A C 1
ATOM 716 O O . TYR A 1 95 ? 3.108 -18.808 -0.134 1.00 90.56 95 TYR A O 1
ATOM 724 N N . LYS A 1 96 ? 3.147 -20.477 -1.631 1.00 86.81 96 LYS A N 1
ATOM 725 C CA . LYS A 1 96 ? 4.504 -20.208 -2.101 1.00 86.81 96 LYS A CA 1
ATOM 726 C C . LYS A 1 96 ? 4.430 -19.314 -3.328 1.00 86.81 96 LYS A C 1
ATOM 728 O O . LYS A 1 96 ? 3.869 -19.701 -4.349 1.00 86.81 96 LYS A O 1
ATOM 733 N N . VAL A 1 97 ? 5.011 -18.126 -3.222 1.00 83.56 97 VAL A N 1
ATOM 734 C CA . VAL A 1 97 ? 5.194 -17.234 -4.366 1.00 83.56 97 VAL A CA 1
ATOM 735 C C . VAL A 1 97 ? 6.539 -17.551 -4.998 1.00 83.56 97 VAL A C 1
ATOM 737 O O . VAL A 1 97 ? 7.584 -17.279 -4.411 1.00 83.56 97 VAL A O 1
ATOM 740 N N . GLU A 1 98 ? 6.513 -18.116 -6.199 1.00 83.75 98 GLU A N 1
ATOM 741 C CA . GLU A 1 98 ? 7.713 -18.255 -7.018 1.00 83.75 98 GLU A CA 1
ATOM 742 C C . GLU A 1 98 ? 7.860 -17.028 -7.929 1.00 83.75 98 GLU A C 1
ATOM 744 O O . GLU A 1 98 ? 6.894 -16.638 -8.598 1.00 83.75 98 GLU A O 1
ATOM 749 N N . PRO A 1 99 ? 9.043 -16.388 -7.977 1.00 79.88 99 PRO A N 1
ATOM 750 C CA . PRO A 1 99 ? 9.277 -15.283 -8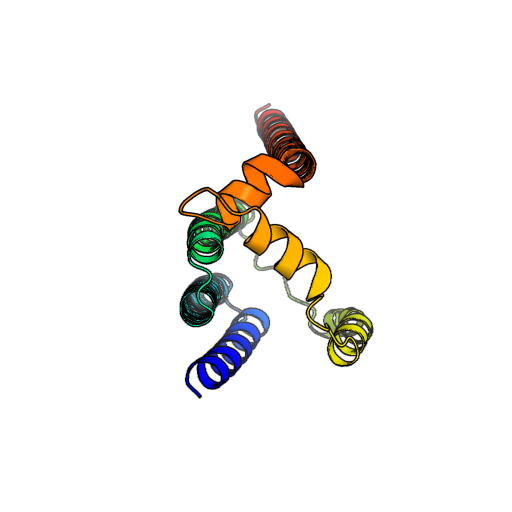.895 1.00 79.88 99 PRO A CA 1
ATOM 751 C C . PRO A 1 99 ? 9.105 -15.753 -10.343 1.00 79.88 99 PRO A C 1
ATOM 753 O O . PRO A 1 99 ? 9.838 -16.620 -10.815 1.00 79.88 99 PRO A O 1
ATOM 756 N N . ARG A 1 100 ? 8.162 -15.159 -11.084 1.00 83.56 100 ARG A N 1
ATOM 757 C CA . ARG A 1 100 ? 8.011 -15.429 -12.521 1.00 83.56 100 ARG A CA 1
ATOM 758 C C . ARG A 1 100 ? 9.135 -14.751 -13.301 1.00 83.56 100 ARG A C 1
ATOM 760 O O . ARG A 1 100 ? 9.010 -13.606 -13.731 1.00 83.56 100 ARG A O 1
ATOM 767 N N . THR A 1 101 ? 10.230 -15.474 -13.508 1.00 86.94 101 THR A N 1
ATOM 768 C CA . THR A 1 101 ? 11.436 -14.941 -14.161 1.00 86.94 101 THR A CA 1
ATOM 769 C C . THR A 1 101 ? 11.204 -14.586 -15.631 1.00 86.94 101 THR A C 1
ATOM 771 O O . THR A 1 101 ? 11.816 -13.651 -16.131 1.00 86.94 101 THR A O 1
ATOM 774 N N . PHE A 1 102 ? 10.285 -15.277 -16.317 1.00 91.88 102 PHE A N 1
ATOM 775 C CA . PHE A 1 102 ? 9.988 -15.032 -17.734 1.00 91.88 102 PHE A CA 1
ATOM 776 C C . PHE A 1 102 ? 9.565 -13.581 -18.005 1.00 91.88 102 PHE A C 1
ATOM 778 O O . PHE A 1 102 ? 10.178 -12.894 -18.819 1.00 91.88 102 PHE A O 1
ATOM 785 N N . THR A 1 103 ? 8.551 -13.092 -17.288 1.00 90.00 103 THR A N 1
ATOM 786 C CA . THR A 1 103 ? 8.034 -11.730 -17.477 1.00 90.00 103 THR A CA 1
ATOM 787 C C . THR A 1 103 ? 9.060 -10.683 -17.050 1.00 90.00 103 THR A C 1
ATOM 789 O O . THR A 1 103 ? 9.221 -9.672 -17.723 1.00 90.00 103 THR A O 1
ATOM 792 N N . TYR A 1 104 ? 9.800 -10.947 -15.968 1.00 90.88 104 TYR A N 1
ATOM 793 C CA . TYR A 1 104 ? 10.877 -10.063 -15.526 1.00 90.88 104 TYR A CA 1
ATOM 794 C C . TYR A 1 104 ? 11.968 -9.907 -16.596 1.00 90.88 104 TYR A C 1
ATOM 796 O O . TYR A 1 104 ? 12.336 -8.786 -16.938 1.00 90.88 104 TYR A O 1
ATOM 804 N N . ASN A 1 105 ? 12.427 -11.014 -17.187 1.00 94.31 105 ASN A N 1
ATOM 805 C CA . ASN A 1 105 ? 13.430 -10.988 -18.252 1.00 94.31 105 ASN A CA 1
ATOM 806 C C . ASN A 1 105 ? 12.924 -10.246 -19.497 1.00 94.31 105 ASN A C 1
ATOM 808 O O . ASN A 1 105 ? 13.677 -9.484 -20.103 1.00 94.31 105 ASN A O 1
ATOM 812 N N . ALA A 1 106 ? 11.646 -10.421 -19.851 1.00 92.94 106 ALA A N 1
ATOM 813 C CA . ALA A 1 106 ? 11.029 -9.687 -20.950 1.00 92.94 106 ALA A CA 1
ATOM 814 C C . ALA A 1 106 ? 11.070 -8.167 -20.712 1.00 92.94 106 ALA A C 1
ATOM 816 O O . ALA A 1 106 ? 11.478 -7.434 -21.613 1.00 92.94 106 ALA A O 1
ATOM 817 N N . TYR A 1 107 ? 10.752 -7.702 -19.496 1.00 94.00 107 TYR A N 1
ATOM 818 C CA . TYR A 1 107 ? 10.860 -6.282 -19.151 1.00 94.00 107 TYR A CA 1
ATOM 819 C C . TYR A 1 107 ? 12.294 -5.770 -19.257 1.00 94.00 107 TYR A C 1
ATOM 821 O O . TYR A 1 107 ? 12.523 -4.771 -19.924 1.00 94.00 107 TYR A O 1
ATOM 829 N N . ILE A 1 108 ? 13.267 -6.474 -18.671 1.00 94.31 108 ILE A N 1
ATOM 830 C CA . ILE A 1 108 ? 14.673 -6.040 -18.694 1.00 94.31 108 ILE A CA 1
ATOM 831 C C . ILE A 1 108 ? 15.233 -5.983 -20.122 1.00 94.31 108 ILE A C 1
ATOM 833 O O . ILE A 1 108 ? 16.017 -5.092 -20.427 1.00 94.31 108 ILE A O 1
ATOM 837 N N . SER A 1 109 ? 14.815 -6.888 -21.013 1.00 94.75 109 SER A N 1
ATOM 838 C CA . SER A 1 109 ? 15.290 -6.901 -22.406 1.00 94.75 109 SER A CA 1
ATOM 839 C C . SER A 1 109 ? 14.818 -5.713 -23.255 1.00 94.75 109 SER A C 1
ATOM 841 O O . SER A 1 109 ? 15.502 -5.352 -24.209 1.00 94.75 109 SER A O 1
ATOM 843 N N . HIS A 1 110 ? 13.680 -5.104 -22.909 1.00 94.19 110 HIS A N 1
ATOM 844 C CA . HIS A 1 110 ? 13.111 -3.951 -23.620 1.00 94.19 110 HIS A CA 1
ATOM 845 C C . HIS A 1 110 ? 13.214 -2.652 -22.812 1.00 94.19 110 HIS A C 1
ATOM 847 O O . HIS A 1 110 ? 12.751 -1.612 -23.272 1.00 94.19 110 HIS A O 1
ATOM 853 N N . TRP A 1 111 ? 13.796 -2.718 -21.612 1.00 95.38 111 TRP A N 1
ATOM 854 C CA . TRP A 1 111 ? 13.902 -1.597 -20.692 1.00 95.38 111 TRP A CA 1
ATOM 855 C C . TRP A 1 111 ? 14.783 -0.497 -21.280 1.00 95.38 111 TRP A C 1
ATOM 857 O O . TRP A 1 111 ? 15.950 -0.727 -21.602 1.00 95.38 111 TRP A O 1
ATOM 867 N N . SER A 1 112 ? 14.212 0.697 -21.426 1.00 94.25 112 SER A N 1
ATOM 868 C CA . SER A 1 112 ? 14.848 1.815 -22.127 1.00 94.25 112 SER A CA 1
ATOM 869 C C . SER A 1 112 ? 15.031 3.055 -21.248 1.00 94.25 112 SER A C 1
ATOM 871 O O . SER A 1 112 ? 15.980 3.822 -21.428 1.00 94.25 112 SER A O 1
ATOM 873 N N . MET A 1 113 ? 14.152 3.255 -20.268 1.00 93.19 113 MET A N 1
ATOM 874 C CA . MET A 1 113 ? 14.213 4.350 -19.308 1.00 93.19 113 MET A CA 1
ATOM 875 C C . MET A 1 113 ? 15.169 4.037 -18.152 1.00 93.19 113 MET A C 1
ATOM 877 O O . MET A 1 113 ? 15.578 2.909 -17.925 1.00 93.19 113 MET A O 1
ATOM 881 N N . LYS A 1 114 ? 15.510 5.048 -17.344 1.00 92.69 114 LYS A N 1
ATOM 882 C CA . LYS A 1 114 ? 16.330 4.846 -16.131 1.00 92.69 114 LYS A CA 1
ATOM 883 C C . LYS A 1 114 ? 15.549 4.265 -14.946 1.00 92.69 114 LYS A C 1
ATOM 885 O O . LYS A 1 114 ? 16.171 3.817 -13.988 1.00 92.69 114 LYS A O 1
ATOM 890 N N . ASN A 1 115 ? 14.214 4.289 -14.986 1.00 94.62 115 ASN A N 1
ATOM 891 C CA . ASN A 1 115 ? 13.350 3.729 -13.945 1.00 94.62 115 ASN A CA 1
ATOM 892 C C . ASN A 1 115 ? 12.449 2.638 -14.541 1.00 94.62 115 ASN A C 1
ATOM 894 O O . ASN A 1 115 ? 11.543 2.925 -15.323 1.00 94.62 115 ASN A O 1
ATOM 898 N N . LEU A 1 116 ? 12.703 1.389 -14.146 1.00 95.19 116 LEU A N 1
ATOM 899 C CA . LEU A 1 116 ? 11.952 0.223 -14.606 1.00 95.19 116 LEU A CA 1
ATOM 900 C C . LEU A 1 116 ? 10.505 0.222 -14.109 1.00 95.19 116 LEU A C 1
ATOM 902 O O . LEU A 1 116 ? 9.604 -0.136 -14.861 1.00 95.19 116 LEU A O 1
ATOM 906 N N . VAL A 1 117 ? 10.267 0.625 -12.859 1.00 94.88 117 VAL A N 1
ATOM 907 C CA . VAL A 1 117 ? 8.921 0.654 -12.273 1.00 94.88 117 VAL A CA 1
ATOM 908 C C . VAL A 1 117 ? 8.050 1.644 -13.034 1.00 94.88 117 VAL A C 1
ATOM 910 O O . VAL A 1 117 ? 6.931 1.307 -13.412 1.00 94.88 117 VAL A O 1
ATOM 913 N N . THR A 1 118 ? 8.578 2.834 -13.327 1.00 94.88 118 THR A N 1
ATOM 914 C CA . THR A 1 118 ? 7.863 3.838 -14.122 1.00 94.88 118 THR A CA 1
ATOM 915 C C . THR A 1 118 ? 7.558 3.338 -15.532 1.00 94.88 118 THR A C 1
ATOM 917 O O . THR A 1 118 ? 6.431 3.500 -15.985 1.00 94.88 118 THR A O 1
ATOM 920 N N . GLU A 1 119 ? 8.508 2.695 -16.217 1.00 95.69 119 GLU A N 1
ATOM 921 C CA . GLU A 1 119 ? 8.274 2.166 -17.570 1.00 95.69 119 GLU A CA 1
ATOM 922 C C . GLU A 1 119 ? 7.241 1.028 -17.579 1.00 95.69 119 GLU A C 1
ATOM 924 O O . GLU A 1 119 ? 6.396 0.961 -18.473 1.00 95.69 119 GLU A O 1
ATOM 929 N N . ILE A 1 120 ? 7.227 0.185 -16.540 1.00 95.31 120 ILE A N 1
ATOM 930 C CA . ILE A 1 120 ? 6.188 -0.835 -16.367 1.00 95.31 120 ILE A CA 1
ATOM 931 C C . ILE A 1 120 ? 4.823 -0.193 -16.132 1.00 95.31 120 ILE A C 1
ATOM 933 O O . ILE A 1 120 ? 3.882 -0.523 -16.849 1.00 95.31 120 ILE A O 1
ATOM 937 N N . LEU A 1 121 ? 4.695 0.695 -15.144 1.00 95.50 121 LEU A N 1
ATOM 938 C CA . LEU A 1 121 ? 3.401 1.247 -14.736 1.00 95.50 121 LEU A CA 1
ATOM 939 C C . LEU A 1 121 ? 2.826 2.219 -15.770 1.00 95.50 121 LEU A C 1
ATOM 941 O O . LEU A 1 121 ? 1.641 2.156 -16.061 1.00 95.50 121 LEU A O 1
ATOM 945 N N . ALA A 1 122 ? 3.647 3.091 -16.357 1.00 94.50 122 ALA A N 1
ATOM 946 C CA . ALA A 1 122 ? 3.191 4.086 -17.329 1.00 94.50 122 ALA A CA 1
ATOM 947 C C . ALA A 1 122 ? 3.217 3.584 -18.783 1.00 94.50 122 ALA A C 1
ATOM 949 O O . ALA A 1 122 ? 2.589 4.191 -19.648 1.00 94.50 122 ALA A O 1
ATOM 950 N N . GLY A 1 123 ? 3.946 2.500 -19.063 1.00 93.81 123 GLY A N 1
ATOM 951 C CA . GLY A 1 123 ? 4.051 1.888 -20.386 1.00 93.81 123 GLY A CA 1
ATOM 952 C C . GLY A 1 123 ? 3.262 0.585 -20.466 1.00 93.81 123 GLY A C 1
ATOM 953 O O . GLY A 1 123 ? 2.066 0.580 -20.755 1.00 93.81 123 GLY A O 1
ATOM 954 N N . TRP A 1 124 ? 3.931 -0.542 -20.216 1.00 94.00 124 TRP A N 1
ATOM 955 C CA . TRP A 1 124 ? 3.384 -1.879 -20.500 1.00 94.00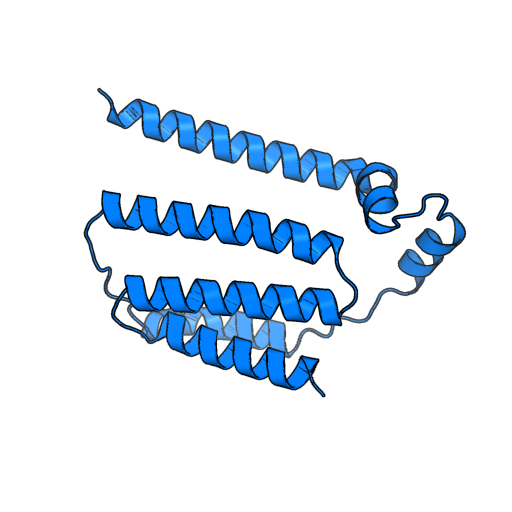 124 TRP A CA 1
ATOM 956 C C . TRP A 1 124 ? 2.114 -2.230 -19.713 1.00 94.00 124 TRP A C 1
ATOM 958 O O . TRP A 1 124 ? 1.283 -2.999 -20.197 1.00 94.00 124 TRP A O 1
ATOM 968 N N . ARG A 1 125 ? 1.957 -1.692 -18.501 1.00 95.56 125 ARG A N 1
ATOM 969 C CA . ARG A 1 125 ? 0.814 -1.937 -17.610 1.00 95.56 125 ARG A CA 1
ATOM 970 C C . ARG A 1 125 ? 0.018 -0.669 -17.302 1.00 95.56 125 ARG A C 1
ATOM 972 O O . ARG A 1 125 ? -0.672 -0.622 -16.289 1.00 95.56 125 ARG A O 1
ATOM 979 N N . LEU A 1 126 ? 0.029 0.306 -18.216 1.00 96.38 126 LEU A N 1
ATOM 980 C CA . LEU A 1 126 ? -0.729 1.557 -18.080 1.00 96.38 126 LEU A CA 1
ATOM 981 C C . LEU A 1 126 ? -2.216 1.339 -17.779 1.00 96.38 126 LEU A C 1
ATOM 983 O O . LEU A 1 126 ? -2.806 2.082 -17.000 1.00 96.38 126 LEU A O 1
ATOM 987 N N . TYR A 1 127 ? -2.822 0.307 -18.367 1.00 95.25 127 TYR A N 1
ATOM 988 C CA . TYR A 1 127 ? -4.227 -0.022 -18.128 1.00 95.25 127 TYR A CA 1
ATOM 989 C C . TYR A 1 127 ? -4.522 -0.357 -16.653 1.00 95.25 127 TYR A C 1
ATOM 991 O O . TYR A 1 127 ? -5.603 -0.024 -16.174 1.00 95.25 127 TYR A O 1
ATOM 999 N N . ASP A 1 128 ? -3.574 -0.969 -15.931 1.00 96.44 128 ASP A N 1
ATOM 1000 C CA . ASP A 1 128 ? -3.700 -1.300 -14.504 1.00 96.44 128 ASP A CA 1
ATOM 1001 C C . ASP A 1 128 ? -3.680 -0.008 -13.674 1.00 96.44 128 ASP A C 1
ATOM 1003 O O . ASP A 1 128 ? -4.595 0.258 -12.900 1.00 96.44 128 ASP A O 1
ATOM 1007 N N . SER A 1 129 ? -2.715 0.878 -13.947 1.00 95.88 129 SER A N 1
ATOM 1008 C CA . SER A 1 129 ? -2.594 2.176 -13.270 1.00 95.88 129 SER A CA 1
ATOM 1009 C C . SER A 1 129 ? -3.768 3.124 -13.544 1.00 95.88 129 SER A C 1
ATOM 1011 O O . SER A 1 129 ? -4.198 3.845 -12.644 1.00 95.88 129 SER A O 1
ATOM 1013 N N . ILE A 1 130 ? -4.335 3.118 -14.758 1.00 97.50 130 ILE A N 1
ATOM 1014 C CA . ILE A 1 130 ? -5.574 3.858 -15.054 1.00 97.50 130 ILE A CA 1
ATOM 1015 C C . ILE A 1 130 ? -6.741 3.283 -14.240 1.00 97.50 130 ILE A C 1
ATOM 1017 O O . ILE A 1 130 ? -7.520 4.046 -13.668 1.00 97.50 130 ILE A O 1
ATOM 1021 N N . GLY A 1 131 ? -6.848 1.954 -14.152 1.00 97.06 131 GLY A N 1
ATOM 1022 C CA . GLY A 1 131 ? -7.862 1.284 -13.339 1.00 97.06 131 GLY A CA 1
ATOM 1023 C C . GLY A 1 131 ? -7.769 1.658 -11.858 1.00 97.06 131 GLY A C 1
ATOM 1024 O O . GLY A 1 131 ? -8.768 2.064 -11.261 1.00 97.06 131 GLY A O 1
ATOM 1025 N N . GLU A 1 132 ? -6.567 1.607 -11.280 1.00 95.75 132 GLU A N 1
ATOM 1026 C CA . GLU A 1 132 ? -6.305 2.041 -9.902 1.00 95.75 132 GLU A CA 1
ATOM 1027 C C . GLU A 1 132 ? -6.702 3.511 -9.684 1.00 95.75 132 GLU A C 1
ATOM 1029 O O . GLU A 1 132 ? -7.401 3.832 -8.717 1.00 95.75 132 GLU A O 1
ATOM 1034 N N . ALA A 1 133 ? -6.342 4.407 -10.611 1.00 96.19 133 ALA A N 1
ATOM 1035 C CA . ALA A 1 133 ? -6.705 5.821 -10.537 1.00 96.19 133 ALA A CA 1
ATOM 1036 C C . ALA A 1 133 ? -8.228 6.043 -10.574 1.00 96.19 133 ALA A C 1
ATOM 1038 O O . ALA A 1 133 ? -8.754 6.851 -9.806 1.00 96.19 133 ALA A O 1
ATOM 1039 N N . MET A 1 134 ? -8.957 5.304 -11.418 1.00 97.75 134 MET A N 1
ATOM 1040 C CA . MET A 1 134 ? -10.421 5.374 -11.485 1.00 97.75 134 MET A CA 1
ATOM 1041 C C . MET A 1 134 ? -11.087 4.901 -10.187 1.00 97.75 134 MET A C 1
ATOM 1043 O O . MET A 1 134 ? -12.064 5.512 -9.743 1.00 97.75 134 MET A O 1
ATOM 1047 N N . ILE A 1 135 ? -10.561 3.845 -9.558 1.00 97.19 135 ILE A N 1
ATOM 1048 C CA . ILE A 1 135 ? -11.063 3.343 -8.271 1.00 97.19 135 ILE A CA 1
ATOM 1049 C C . ILE A 1 135 ? -10.849 4.392 -7.175 1.00 97.19 135 ILE A C 1
ATOM 1051 O O . ILE A 1 135 ? -11.793 4.717 -6.452 1.00 97.19 135 ILE A O 1
ATOM 1055 N N . LEU A 1 136 ? -9.648 4.975 -7.083 1.00 94.81 136 LEU A N 1
ATOM 1056 C CA . LEU A 1 136 ? -9.343 6.021 -6.101 1.00 94.81 136 LEU A CA 1
ATOM 1057 C C . LEU A 1 136 ? -10.206 7.269 -6.302 1.00 94.81 136 LEU A C 1
ATOM 1059 O O . LEU A 1 136 ? -10.750 7.806 -5.337 1.00 94.81 136 LEU A O 1
ATOM 1063 N N . PHE A 1 137 ? -10.385 7.702 -7.552 1.00 96.62 137 PHE A N 1
ATOM 1064 C CA . PHE A 1 137 ? -11.259 8.823 -7.886 1.00 96.62 137 PHE A CA 1
ATOM 1065 C C . PHE A 1 137 ? -12.709 8.554 -7.466 1.00 96.62 137 PHE A C 1
ATOM 1067 O O . PHE A 1 137 ? -13.343 9.399 -6.834 1.00 96.62 137 PHE A O 1
ATOM 1074 N N . SER A 1 138 ? -13.218 7.353 -7.748 1.00 97.19 138 SER A N 1
ATOM 1075 C CA . SER A 1 138 ? -14.576 6.946 -7.369 1.00 97.19 138 SER A CA 1
ATOM 1076 C C . SER A 1 138 ? -14.755 6.896 -5.848 1.00 97.19 138 SER A C 1
ATOM 1078 O O . SER A 1 138 ? -15.764 7.379 -5.334 1.00 97.19 138 SER A O 1
ATOM 1080 N N . ALA A 1 139 ? -13.765 6.375 -5.116 1.00 94.81 139 ALA A N 1
ATOM 1081 C CA . ALA A 1 139 ? -13.772 6.346 -3.654 1.00 94.81 139 ALA A CA 1
ATOM 1082 C C . ALA A 1 139 ? -13.760 7.763 -3.054 1.00 94.81 139 ALA A C 1
ATOM 1084 O O . ALA A 1 139 ? -14.554 8.059 -2.160 1.00 94.81 139 ALA A O 1
ATOM 1085 N N . ALA A 1 140 ? -12.920 8.659 -3.583 1.00 92.50 140 ALA A N 1
ATOM 1086 C CA . ALA A 1 140 ? -12.852 10.052 -3.149 1.00 92.50 140 ALA A CA 1
ATOM 1087 C C . ALA A 1 140 ? -14.164 10.808 -3.420 1.00 92.50 140 ALA A C 1
ATOM 1089 O O . ALA A 1 140 ? -14.666 11.511 -2.539 1.00 92.50 140 ALA A O 1
ATOM 1090 N N . LEU A 1 141 ? -14.765 10.625 -4.603 1.00 95.75 141 LEU A N 1
ATOM 1091 C CA . LEU A 1 141 ? -16.079 11.188 -4.918 1.00 95.75 141 LEU A CA 1
ATOM 1092 C C . LEU A 1 141 ? -17.158 10.656 -3.972 1.00 95.75 141 LEU A C 1
ATOM 1094 O O . LEU A 1 141 ? -17.897 11.455 -3.396 1.00 95.75 141 LEU A O 1
ATOM 1098 N N . GLY A 1 142 ? -17.224 9.339 -3.768 1.00 94.75 142 GLY A N 1
ATOM 1099 C CA . GLY A 1 142 ? -18.182 8.713 -2.856 1.00 94.75 142 GLY A CA 1
ATOM 1100 C C . GLY A 1 142 ? -18.066 9.260 -1.433 1.00 94.75 142 GLY A C 1
ATOM 1101 O O . GLY A 1 142 ? -19.065 9.677 -0.848 1.00 94.75 142 GLY A O 1
ATOM 1102 N N . PHE A 1 143 ? -16.840 9.358 -0.915 1.00 89.12 143 PHE A N 1
ATOM 1103 C CA . PHE A 1 143 ? -16.568 9.948 0.394 1.00 89.12 143 PHE A CA 1
ATOM 1104 C C . PHE A 1 143 ? -17.001 11.422 0.472 1.00 89.12 143 PHE A C 1
ATOM 1106 O O . PHE A 1 143 ? -17.655 11.828 1.434 1.00 89.12 143 PHE A O 1
ATOM 1113 N N . SER A 1 144 ? -16.727 12.220 -0.568 1.00 90.19 144 SER A N 1
ATOM 1114 C CA . SER A 1 144 ? -17.129 13.635 -0.616 1.00 90.19 144 SER A CA 1
ATOM 1115 C C . SER A 1 144 ? -18.652 13.833 -0.626 1.00 90.19 144 SER A C 1
ATOM 1117 O O . SER A 1 144 ? -19.169 14.758 0.005 1.00 90.19 144 SER A O 1
ATOM 1119 N N . LEU A 1 145 ? -19.388 12.945 -1.304 1.00 93.44 145 LEU A N 1
ATOM 1120 C CA . LEU A 1 145 ? -20.849 12.976 -1.364 1.00 93.44 145 LEU A CA 1
ATOM 1121 C C . LEU A 1 145 ? -21.479 12.618 -0.013 1.00 93.44 145 LEU A C 1
ATOM 1123 O O . LEU A 1 145 ? -22.469 13.244 0.367 1.00 93.44 145 LEU A O 1
ATOM 1127 N N . ILE A 1 146 ? -20.892 11.663 0.718 1.00 89.19 146 ILE A N 1
ATOM 1128 C CA . ILE A 1 146 ? -21.318 11.299 2.078 1.00 89.19 146 ILE A CA 1
ATOM 1129 C C . ILE A 1 146 ? -21.113 12.486 3.025 1.00 89.19 146 ILE A C 1
ATOM 1131 O O . ILE A 1 146 ? -22.076 12.941 3.635 1.00 89.19 146 ILE A O 1
ATOM 1135 N N . LEU A 1 147 ? -19.912 13.075 3.058 1.00 84.56 147 LEU A N 1
ATOM 1136 C CA . LEU A 1 147 ? -19.620 14.230 3.920 1.00 84.56 147 LEU A CA 1
ATOM 1137 C C . LEU A 1 147 ? -20.513 15.451 3.640 1.00 84.56 147 LEU A C 1
ATOM 1139 O O . LEU A 1 147 ? -20.772 16.252 4.537 1.00 84.56 147 LEU A O 1
ATOM 1143 N N . ARG A 1 148 ? -20.988 15.626 2.400 1.00 83.00 148 ARG A N 1
ATOM 1144 C CA . ARG A 1 148 ? -21.924 16.706 2.053 1.00 83.00 148 ARG A CA 1
ATOM 1145 C C . ARG A 1 148 ? -23.331 16.466 2.609 1.00 83.00 148 ARG A C 1
ATOM 1147 O O . ARG A 1 148 ? -24.035 17.438 2.879 1.00 83.00 148 ARG A O 1
ATOM 1154 N N . ARG A 1 149 ? -23.761 15.208 2.738 1.00 71.75 149 ARG A N 1
ATOM 1155 C CA . ARG A 1 149 ? -25.120 14.849 3.168 1.00 71.75 149 ARG A CA 1
ATOM 1156 C C . ARG A 1 149 ? -25.372 15.182 4.640 1.00 71.75 149 ARG A C 1
ATOM 1158 O O . ARG A 1 149 ? -26.474 15.617 4.948 1.00 71.75 149 ARG A O 1
ATOM 1165 N N . ASP A 1 150 ? -24.349 15.079 5.483 1.00 59.75 150 ASP A N 1
ATOM 1166 C CA . ASP A 1 150 ? -24.442 15.336 6.929 1.00 59.75 150 ASP A CA 1
ATOM 1167 C C . ASP A 1 150 ? -24.355 16.831 7.308 1.00 59.75 150 ASP A C 1
ATOM 1169 O O . ASP A 1 150 ? -24.401 17.182 8.482 1.00 59.75 150 ASP A O 1
ATOM 1173 N N . ARG A 1 151 ? -24.234 17.740 6.325 1.00 57.62 151 ARG A N 1
ATOM 1174 C CA . ARG A 1 151 ? -24.224 19.206 6.534 1.00 57.62 151 ARG A CA 1
ATOM 1175 C C . ARG A 1 151 ? -25.583 19.886 6.286 1.00 57.62 151 ARG A C 1
ATOM 1177 O O . ARG A 1 151 ? -25.617 21.097 6.067 1.00 57.62 151 ARG A O 1
ATOM 1184 N N . LYS A 1 152 ? -26.681 19.128 6.268 1.00 41.91 152 LYS A N 1
ATOM 1185 C CA . LYS A 1 152 ? -28.060 19.647 6.277 1.00 41.91 152 LYS A CA 1
ATOM 1186 C C . LYS A 1 152 ? -28.716 19.331 7.607 1.00 41.91 152 LYS A C 1
ATOM 1188 O O . LYS A 1 152 ? -29.447 20.219 8.088 1.00 41.91 152 LYS A O 1
#

pLDDT: mean 90.72, std 8.62, range [41.91,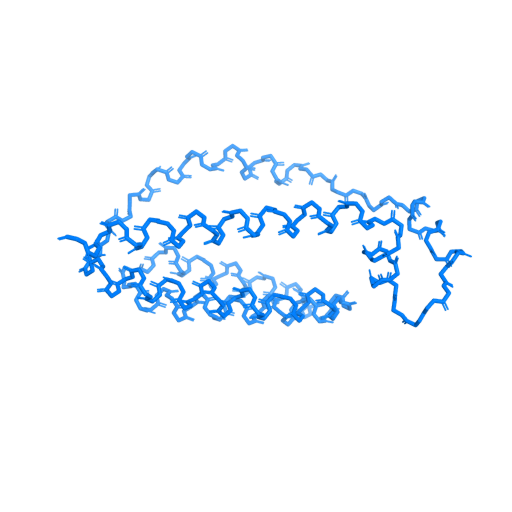 97.94]

Sequence (152 aa):
MLGTILSLVIIGLALVVVLHRDFLASLITYGLVSLAFILLLLLLKAPDVALSAIVVGALVTGLFIFAYESTGESGKVELWKGIFLLPLLALFLRYKVEPRTFTYNAYISHWSMKNLVTEILAGWRLYDSIGEAMILFSAALGFSLILRRDRK

Radius of gyration: 19.57 Å; chains: 1; bounding box: 48×42×48 Å

Secondary structure (DSSP, 8-state):
-HHHHHHHHHHHHHHHHHH-S-HHHHHHHHHHHHHHHHHHHHHTT-HHHHHHHHHHHHHHHHHHHHHHHHH-------GGGGGGGHHHHHHHHH------HHHHHHHHHH--SS-HHHHIIIIITHHHHHHHHHHHHHHHHHHHHHHHHTT-